Protein AF-A0A059BB28-F1 (afdb_monomer)

InterPro domains:
  IPR045211 TFP11/STIP/Ntr1 [PTHR23329] (3-100)

Structure (mmCIF, N/CA/C/O backbone):
data_AF-A0A059BB28-F1
#
_entry.id   AF-A0A059BB28-F1
#
loop_
_atom_sit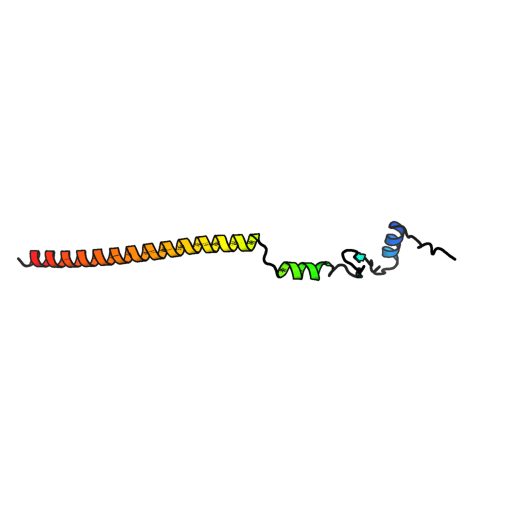e.group_PDB
_atom_site.id
_atom_site.type_symbol
_atom_site.label_atom_id
_atom_site.label_alt_id
_atom_site.label_comp_id
_atom_site.label_asym_id
_atom_site.label_entity_id
_atom_site.label_seq_id
_atom_site.pdbx_PDB_ins_code
_atom_site.Cartn_x
_atom_site.Cartn_y
_atom_site.Cartn_z
_atom_site.occupancy
_atom_site.B_iso_or_equiv
_atom_site.auth_seq_id
_atom_site.auth_comp_id
_atom_site.auth_asym_id
_atom_site.auth_atom_id
_atom_site.pdbx_PDB_model_num
ATOM 1 N N . MET A 1 1 ? 51.192 -1.827 -57.402 1.00 35.19 1 MET A N 1
ATOM 2 C CA . MET A 1 1 ? 50.227 -2.718 -58.076 1.00 35.19 1 MET A CA 1
ATOM 3 C C . MET A 1 1 ? 48.815 -2.319 -57.649 1.00 35.19 1 MET A C 1
ATOM 5 O O . MET A 1 1 ? 48.505 -2.396 -56.473 1.00 35.19 1 MET A O 1
ATOM 9 N N . LEU A 1 2 ? 48.069 -1.744 -58.600 1.00 41.16 2 LEU A N 1
ATOM 10 C CA . LEU A 1 2 ? 46.623 -1.453 -58.684 1.00 41.16 2 LEU A CA 1
ATOM 11 C C . LEU A 1 2 ? 45.832 -1.153 -57.386 1.00 41.16 2 LEU A C 1
ATOM 13 O O . LEU A 1 2 ? 45.343 -2.047 -56.704 1.00 41.16 2 LEU A O 1
ATOM 17 N N . LYS A 1 3 ? 45.589 0.142 -57.125 1.00 47.69 3 LYS A N 1
ATOM 18 C CA . LYS A 1 3 ? 44.490 0.602 -56.259 1.00 47.69 3 LYS A CA 1
ATOM 19 C C . LYS A 1 3 ? 43.166 0.203 -56.922 1.00 47.69 3 LYS A C 1
ATOM 21 O O . LYS A 1 3 ? 42.791 0.811 -57.925 1.00 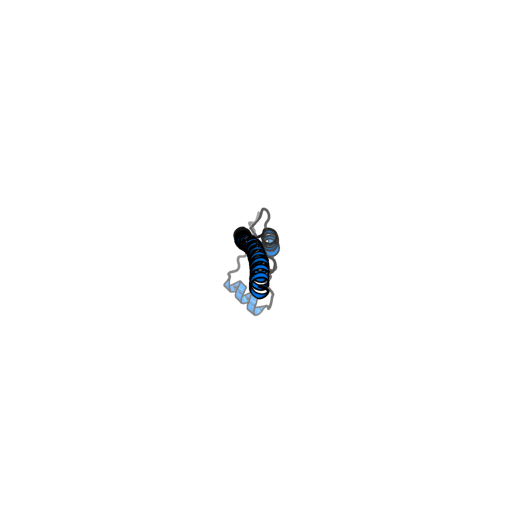47.69 3 LYS A O 1
ATOM 26 N N . ASN A 1 4 ? 42.474 -0.800 -56.384 1.00 52.53 4 ASN A N 1
ATOM 27 C CA . ASN A 1 4 ? 41.108 -1.133 -56.787 1.00 52.53 4 ASN A CA 1
ATOM 28 C C . ASN A 1 4 ? 40.205 0.070 -56.487 1.00 52.53 4 ASN A C 1
ATOM 30 O O . ASN A 1 4 ? 39.802 0.294 -55.349 1.00 52.53 4 ASN A O 1
ATOM 34 N N . LYS A 1 5 ? 39.934 0.885 -57.510 1.00 49.78 5 LYS A N 1
ATOM 35 C CA . LYS A 1 5 ? 38.936 1.950 -57.446 1.00 49.78 5 LYS A CA 1
ATOM 36 C C . LYS A 1 5 ? 37.581 1.268 -57.282 1.00 49.78 5 LYS A C 1
ATOM 38 O O . LYS A 1 5 ? 37.093 0.655 -58.231 1.00 49.78 5 LYS A O 1
ATOM 43 N N . ALA A 1 6 ? 37.006 1.330 -56.084 1.00 57.66 6 ALA A N 1
ATOM 44 C CA . ALA A 1 6 ? 35.619 0.942 -55.880 1.00 57.66 6 ALA A CA 1
ATOM 45 C C . ALA A 1 6 ? 34.773 1.745 -56.879 1.00 57.66 6 ALA A C 1
ATOM 47 O O . ALA A 1 6 ? 34.852 2.972 -56.922 1.00 57.66 6 ALA A O 1
ATOM 48 N N . LYS A 1 7 ? 34.038 1.059 -57.758 1.00 61.62 7 LYS A N 1
ATOM 49 C CA . LYS A 1 7 ? 33.082 1.723 -58.645 1.00 61.62 7 LYS A CA 1
ATOM 50 C C . LYS A 1 7 ? 31.981 2.285 -57.750 1.00 61.62 7 LYS A C 1
ATOM 52 O O . LYS A 1 7 ? 31.166 1.528 -57.235 1.00 61.62 7 LYS A O 1
ATOM 57 N N . HIS A 1 8 ? 32.016 3.588 -57.512 1.00 57.88 8 HIS A N 1
ATOM 58 C CA . HIS A 1 8 ? 30.967 4.281 -56.783 1.00 57.88 8 HIS A CA 1
ATOM 59 C C . HIS A 1 8 ? 29.779 4.469 -57.724 1.00 57.88 8 HIS A C 1
ATOM 61 O O . HIS A 1 8 ? 29.954 4.891 -58.864 1.00 57.88 8 HIS A O 1
ATOM 67 N N . ILE A 1 9 ? 28.597 4.092 -57.252 1.00 71.81 9 ILE A N 1
ATOM 68 C CA . ILE A 1 9 ? 27.328 4.268 -57.954 1.00 71.81 9 ILE A CA 1
ATOM 69 C C . ILE A 1 9 ? 26.597 5.394 -57.234 1.00 71.81 9 ILE A C 1
ATOM 71 O O . ILE A 1 9 ? 26.590 5.440 -55.999 1.00 71.81 9 ILE A O 1
ATOM 75 N N . THR A 1 10 ? 26.010 6.306 -57.996 1.00 73.19 10 THR A N 1
ATOM 76 C CA . THR A 1 10 ? 25.252 7.431 -57.441 1.00 73.19 10 THR A CA 1
ATOM 77 C C . THR A 1 10 ? 23.915 6.932 -56.881 1.00 73.19 10 THR A C 1
ATOM 79 O O . THR A 1 10 ? 23.355 5.953 -57.375 1.00 73.19 10 THR A O 1
ATOM 82 N N . ALA A 1 11 ? 23.378 7.592 -55.850 1.00 63.94 11 ALA A N 1
ATOM 83 C CA . ALA A 1 11 ? 22.121 7.184 -55.209 1.00 63.94 11 ALA A CA 1
ATOM 84 C C . ALA A 1 11 ? 20.956 7.051 -56.211 1.00 63.94 11 ALA A C 1
ATOM 86 O O . ALA A 1 11 ? 20.165 6.113 -56.126 1.00 63.94 11 ALA A O 1
ATOM 87 N N . GLU A 1 12 ? 20.906 7.945 -57.197 1.00 69.94 12 GLU A N 1
ATOM 88 C CA . GLU A 1 12 ? 19.903 7.971 -58.266 1.00 69.94 12 GLU A CA 1
ATOM 89 C C . GLU A 1 12 ? 20.008 6.755 -59.200 1.00 69.94 12 GLU A C 1
ATOM 91 O O . GLU A 1 12 ? 19.005 6.105 -59.483 1.00 69.94 12 GLU A O 1
ATOM 96 N N . GLU A 1 13 ? 21.223 6.372 -59.605 1.00 71.19 13 GLU A N 1
ATOM 97 C CA . GLU A 1 13 ? 21.457 5.188 -60.446 1.00 71.19 13 GLU A CA 1
ATOM 98 C C . GLU A 1 13 ? 21.086 3.883 -59.725 1.00 71.19 13 GLU A C 1
ATOM 100 O O . GLU A 1 13 ? 20.629 2.921 -60.345 1.00 71.19 13 GLU A O 1
ATOM 105 N N . LEU A 1 14 ? 21.269 3.837 -58.4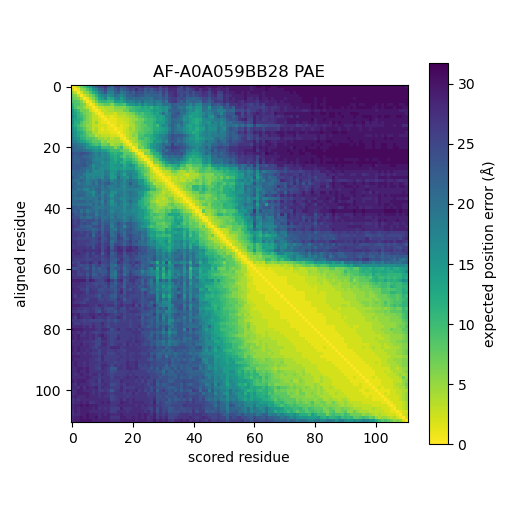01 1.00 66.12 14 LEU A N 1
ATOM 106 C CA . LEU A 1 14 ? 20.886 2.696 -57.567 1.00 66.12 14 LEU A CA 1
ATOM 107 C C . LEU A 1 14 ? 19.360 2.586 -57.414 1.00 66.12 14 LEU A C 1
ATOM 109 O O . LEU A 1 14 ? 18.814 1.483 -57.439 1.00 66.12 14 LEU A O 1
ATOM 113 N N . LEU A 1 15 ? 18.673 3.724 -57.279 1.00 65.75 15 LEU A N 1
ATOM 114 C CA . LEU A 1 15 ? 17.211 3.802 -57.204 1.00 65.75 15 LEU A CA 1
ATOM 115 C C . LEU A 1 15 ? 16.544 3.437 -58.535 1.00 65.75 15 LEU A C 1
ATOM 117 O O . LEU A 1 15 ? 15.558 2.703 -58.532 1.00 65.75 15 LEU A O 1
ATOM 121 N N . ALA A 1 16 ? 17.108 3.874 -59.663 1.00 71.88 16 ALA A N 1
ATOM 122 C CA . ALA A 1 16 ? 16.626 3.497 -60.992 1.00 71.88 16 ALA A CA 1
ATOM 123 C C . ALA A 1 16 ? 16.743 1.978 -61.224 1.00 71.88 16 ALA A C 1
ATOM 125 O O . ALA A 1 16 ? 15.779 1.329 -61.629 1.00 71.88 16 ALA A O 1
ATOM 126 N N . LYS A 1 17 ? 17.876 1.372 -60.839 1.00 65.31 17 LYS A N 1
ATOM 127 C CA . LYS A 1 17 ? 18.064 -0.090 -60.907 1.00 65.31 17 LYS A CA 1
ATOM 128 C C . LYS A 1 17 ? 17.098 -0.874 -60.013 1.00 65.31 17 LYS A C 1
ATOM 130 O O . LYS A 1 17 ? 16.685 -1.967 -60.398 1.00 65.31 17 LYS A O 1
ATOM 135 N N . LYS A 1 18 ? 16.708 -0.326 -58.851 1.00 62.88 18 LYS A N 1
ATOM 136 C CA . LYS A 1 18 ? 15.670 -0.913 -57.978 1.00 62.88 18 LYS A CA 1
ATOM 137 C C . LYS A 1 18 ? 14.306 -0.994 -58.674 1.00 62.88 18 LYS A C 1
ATOM 139 O O . LYS A 1 18 ? 13.580 -1.954 -58.439 1.00 62.88 18 LYS A O 1
ATOM 144 N N . GLN A 1 19 ? 13.959 -0.005 -59.499 1.00 59.38 19 GLN A N 1
ATOM 145 C CA . GLN A 1 19 ? 12.660 0.050 -60.179 1.00 59.38 19 GLN A CA 1
ATOM 146 C C . GLN A 1 19 ? 12.601 -0.857 -61.415 1.00 59.38 19 GLN A C 1
ATOM 148 O O . GLN A 1 19 ? 11.561 -1.454 -61.670 1.00 59.38 19 GLN A O 1
ATOM 153 N N . GLU A 1 20 ? 13.705 -1.005 -62.153 1.00 57.34 20 GLU A N 1
ATOM 154 C CA . GLU A 1 20 ? 13.723 -1.784 -63.401 1.00 57.34 20 GLU A CA 1
ATOM 155 C C . GLU A 1 20 ? 13.903 -3.296 -63.209 1.00 57.34 20 GLU A C 1
ATOM 157 O O . GLU A 1 20 ? 13.364 -4.073 -63.994 1.00 57.34 20 GLU A O 1
ATOM 162 N N . GLN A 1 21 ? 14.667 -3.745 -62.205 1.00 51.94 21 GLN A N 1
ATOM 163 C CA . GLN A 1 21 ? 15.064 -5.159 -62.111 1.00 51.94 21 GLN A CA 1
ATOM 164 C C . GLN A 1 21 ? 14.272 -5.995 -61.101 1.00 51.94 21 GLN A C 1
ATOM 166 O O . GLN A 1 21 ? 14.484 -7.203 -61.049 1.00 51.94 21 GLN A O 1
ATOM 171 N N . GLY A 1 22 ? 13.385 -5.405 -60.288 1.00 49.44 22 GLY A N 1
ATOM 172 C CA . GLY A 1 22 ? 12.660 -6.145 -59.238 1.00 49.44 22 GLY A CA 1
ATOM 173 C C . GLY A 1 22 ? 13.583 -6.889 -58.258 1.00 49.44 22 GLY A C 1
ATOM 174 O O . GLY A 1 22 ? 13.141 -7.763 -57.518 1.00 49.44 22 GLY A O 1
ATOM 175 N N . VAL A 1 23 ? 14.879 -6.567 -58.277 1.00 45.34 23 VAL A N 1
ATOM 176 C CA . VAL A 1 23 ? 15.895 -7.161 -57.422 1.00 45.34 23 VAL A CA 1
ATOM 177 C C . VAL A 1 23 ? 15.692 -6.550 -56.052 1.00 45.34 23 VAL A C 1
ATOM 179 O O . VAL A 1 23 ? 15.827 -5.337 -55.870 1.00 45.34 23 VAL A O 1
ATOM 182 N N . GLU A 1 24 ? 15.375 -7.403 -55.087 1.00 50.44 24 GLU A N 1
ATOM 183 C CA . GLU A 1 24 ? 15.513 -7.110 -53.673 1.00 50.44 24 GLU A CA 1
ATOM 184 C C . GLU A 1 24 ? 17.001 -6.822 -53.434 1.00 50.44 24 GLU A C 1
ATOM 186 O O . GLU A 1 24 ? 17.815 -7.711 -53.190 1.00 50.44 24 GLU A O 1
ATOM 191 N N . VAL A 1 25 ? 17.407 -5.568 -53.659 1.00 52.78 25 VAL A N 1
ATOM 192 C CA . VAL A 1 25 ? 18.753 -5.104 -53.344 1.00 52.78 25 VAL A CA 1
ATOM 193 C C . VAL A 1 25 ? 18.831 -5.202 -51.835 1.00 52.78 25 VAL A C 1
ATOM 195 O O . VAL A 1 25 ? 18.381 -4.290 -51.140 1.00 52.78 25 VAL A O 1
ATOM 198 N N . VAL A 1 26 ? 19.349 -6.332 -51.353 1.00 55.56 26 VAL A N 1
ATOM 199 C CA . VAL A 1 26 ? 19.697 -6.563 -49.959 1.00 55.56 26 VAL A CA 1
ATOM 200 C C . VAL A 1 26 ? 20.633 -5.423 -49.591 1.00 55.56 26 VAL A C 1
ATOM 202 O O . VAL A 1 26 ? 21.811 -5.401 -49.962 1.00 55.56 26 VAL A O 1
ATOM 205 N N . GLN A 1 27 ? 20.068 -4.382 -48.987 1.00 60.25 27 GLN A N 1
ATOM 206 C CA . GLN A 1 27 ? 20.801 -3.188 -48.629 1.00 60.25 27 GLN A CA 1
ATOM 207 C C . GLN A 1 27 ? 21.598 -3.578 -47.396 1.00 60.25 27 GLN A C 1
ATOM 209 O O . GLN A 1 27 ? 21.134 -3.432 -46.274 1.00 60.25 27 GLN A O 1
ATOM 214 N N . ASN A 1 28 ? 22.766 -4.166 -47.644 1.00 64.38 28 ASN A N 1
ATOM 215 C CA . ASN A 1 28 ? 23.682 -4.643 -46.625 1.00 64.38 28 ASN A CA 1
ATOM 216 C C . ASN A 1 28 ? 24.117 -3.452 -45.762 1.00 64.38 28 ASN A C 1
ATOM 218 O O . ASN A 1 28 ? 25.030 -2.698 -46.118 1.00 64.38 28 ASN A O 1
ATOM 222 N N . VAL A 1 29 ? 23.427 -3.251 -44.639 1.00 69.44 29 VAL A N 1
ATOM 223 C CA . VAL A 1 29 ? 23.749 -2.207 -43.671 1.00 69.44 29 VAL A CA 1
ATOM 224 C C . VAL A 1 29 ? 24.878 -2.731 -42.802 1.00 69.44 29 VAL A C 1
ATOM 226 O O . VAL A 1 29 ? 24.752 -3.749 -42.125 1.00 69.44 29 VAL A O 1
ATOM 229 N N . HIS A 1 30 ? 26.008 -2.034 -42.835 1.00 68.44 30 HIS A N 1
ATOM 230 C CA . HIS A 1 30 ? 27.159 -2.372 -42.013 1.00 68.44 30 HIS A CA 1
ATOM 231 C C . HIS A 1 30 ? 26.958 -1.739 -40.638 1.00 68.44 30 HIS A C 1
ATOM 233 O O . HIS A 1 30 ? 27.056 -0.523 -40.478 1.00 68.44 30 HI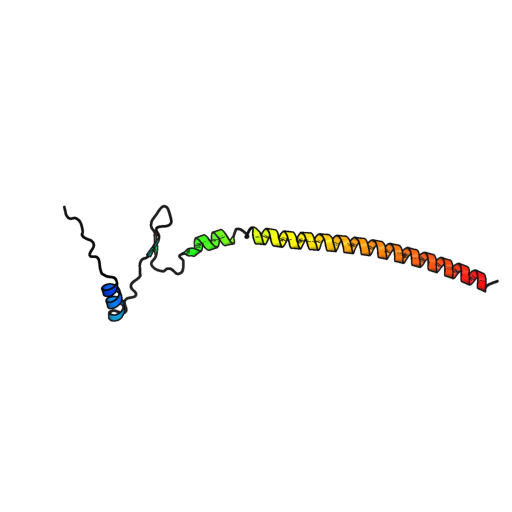S A O 1
ATOM 239 N N . ASN A 1 31 ? 26.642 -2.564 -39.645 1.00 70.06 31 ASN A N 1
ATOM 240 C CA . ASN A 1 31 ? 26.572 -2.135 -38.262 1.00 70.06 31 ASN A CA 1
ATOM 241 C C . ASN A 1 31 ? 27.999 -2.018 -37.705 1.00 70.06 31 ASN A C 1
ATOM 243 O O . ASN A 1 31 ? 28.709 -3.014 -37.560 1.00 70.06 31 ASN A O 1
ATOM 247 N N . MET A 1 32 ? 28.400 -0.782 -37.410 1.00 75.94 32 MET A N 1
ATOM 248 C CA . MET A 1 32 ? 29.715 -0.430 -36.864 1.00 75.94 32 MET A CA 1
ATOM 249 C C . MET A 1 32 ? 29.706 -0.318 -35.326 1.00 75.94 32 MET A C 1
ATOM 251 O O . MET A 1 32 ? 30.736 -0.003 -34.732 1.00 75.94 32 MET A O 1
ATOM 255 N N . ARG A 1 33 ? 28.558 -0.530 -34.658 1.00 72.62 33 ARG A N 1
ATOM 256 C CA . ARG A 1 33 ? 28.428 -0.445 -33.194 1.00 72.62 33 ARG A CA 1
ATOM 257 C C . ARG A 1 33 ? 28.954 -1.739 -32.564 1.00 72.62 33 ARG A C 1
ATOM 259 O O . ARG A 1 33 ? 28.211 -2.694 -32.366 1.00 72.62 33 ARG A O 1
ATOM 266 N N . GLY A 1 34 ? 30.248 -1.768 -32.260 1.00 65.19 34 GLY A N 1
ATOM 267 C CA . GLY A 1 34 ? 30.911 -2.870 -31.560 1.00 65.19 34 GLY A CA 1
ATOM 268 C C . GLY A 1 34 ? 32.354 -3.091 -32.029 1.00 65.19 34 GLY A C 1
ATOM 269 O O . GLY A 1 34 ? 32.795 -2.447 -32.977 1.00 65.19 34 GLY A O 1
ATOM 270 N N . PRO A 1 35 ? 33.104 -4.012 -31.394 1.00 70.19 35 PRO A N 1
ATOM 271 C CA . PRO A 1 35 ? 34.499 -4.294 -31.752 1.00 70.19 35 PRO A CA 1
ATOM 272 C C . PRO A 1 35 ? 34.682 -4.861 -33.168 1.00 70.19 35 PRO A C 1
ATOM 274 O O . PRO A 1 35 ? 35.783 -4.829 -33.708 1.00 70.19 35 PRO A O 1
ATOM 277 N N . GLN A 1 36 ? 33.619 -5.419 -33.755 1.00 67.12 36 GLN A N 1
ATOM 278 C CA . GLN A 1 36 ? 33.626 -6.031 -35.080 1.00 67.12 36 GLN A CA 1
ATOM 279 C C . GLN A 1 36 ? 32.434 -5.538 -35.901 1.00 67.12 36 GLN A C 1
ATOM 281 O O . GLN A 1 36 ? 31.320 -5.422 -35.387 1.00 67.12 36 GLN A O 1
ATOM 286 N N . VAL A 1 37 ? 32.679 -5.289 -37.187 1.00 66.75 37 VAL A N 1
ATOM 287 C CA . VAL A 1 37 ? 31.667 -4.843 -38.152 1.00 66.75 37 VAL A CA 1
ATOM 288 C C . VAL A 1 37 ? 30.760 -6.014 -38.521 1.00 66.75 37 VAL A C 1
ATOM 290 O O . VAL A 1 37 ? 31.246 -7.045 -38.983 1.00 66.75 37 VAL A O 1
ATOM 293 N N . ARG A 1 38 ? 29.442 -5.859 -38.349 1.00 69.69 38 ARG A N 1
ATOM 294 C CA . ARG A 1 38 ? 28.445 -6.866 -38.756 1.00 69.69 38 ARG A CA 1
ATOM 295 C C . ARG A 1 38 ? 27.701 -6.395 -40.004 1.00 69.69 38 ARG A C 1
ATOM 297 O O . ARG A 1 38 ? 27.220 -5.267 -40.038 1.00 69.69 38 ARG A O 1
ATOM 304 N N . VAL A 1 39 ? 27.583 -7.250 -41.018 1.00 68.00 39 VAL A N 1
ATOM 305 C CA . VAL A 1 39 ? 26.789 -6.969 -42.226 1.00 68.00 39 VAL A CA 1
ATOM 306 C C . VAL A 1 39 ? 25.367 -7.467 -41.997 1.00 68.00 39 VAL A C 1
ATOM 308 O O . VAL A 1 39 ? 25.158 -8.664 -41.817 1.00 68.00 39 VAL A O 1
ATOM 311 N N . LEU A 1 40 ? 24.394 -6.560 -41.977 1.00 67.88 40 LEU A N 1
ATOM 312 C CA . LEU A 1 40 ? 22.985 -6.892 -41.795 1.00 67.88 40 LEU A CA 1
ATOM 313 C C . LEU A 1 40 ? 22.271 -6.861 -43.141 1.00 67.88 40 LEU A C 1
ATOM 315 O O . LEU A 1 40 ? 22.188 -5.816 -43.783 1.00 67.88 40 LEU A O 1
ATOM 319 N N . ALA A 1 41 ? 21.761 -8.023 -43.545 1.00 62.84 41 ALA A N 1
ATOM 320 C CA . ALA A 1 41 ? 20.947 -8.193 -44.745 1.00 62.84 41 ALA A CA 1
ATOM 321 C C . ALA A 1 41 ? 19.490 -7.727 -44.541 1.00 62.84 41 ALA A C 1
ATOM 323 O O . ALA A 1 41 ? 18.841 -7.300 -45.489 1.00 62.84 41 ALA A O 1
ATOM 324 N N . SER A 1 42 ? 18.995 -7.773 -43.297 1.00 64.75 42 SER A N 1
ATOM 325 C CA . SER A 1 42 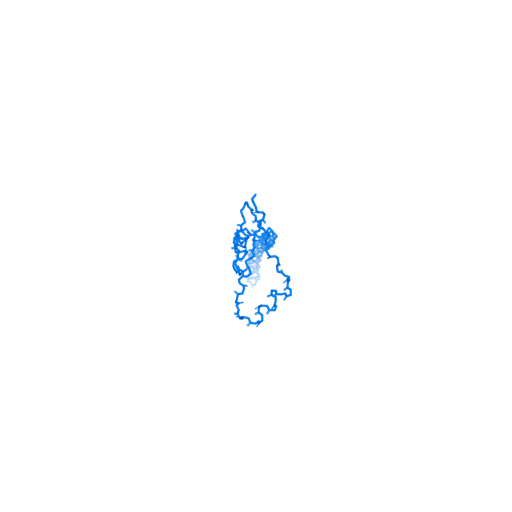? 17.675 -7.283 -42.882 1.00 64.75 42 SER A CA 1
ATOM 326 C C . SER A 1 42 ? 17.797 -6.512 -41.564 1.00 64.75 42 SER A C 1
ATOM 328 O O . SER A 1 42 ? 18.551 -6.904 -40.669 1.00 64.75 42 SER A O 1
ATOM 330 N N . LEU A 1 43 ? 17.071 -5.395 -41.455 1.00 66.06 43 LEU A N 1
ATOM 331 C CA . LEU A 1 43 ? 17.051 -4.525 -40.272 1.00 66.06 43 LEU A CA 1
ATOM 332 C C . LEU A 1 43 ? 16.047 -4.976 -39.199 1.00 66.06 43 LEU A C 1
ATOM 334 O O . LEU A 1 43 ? 16.014 -4.386 -38.121 1.00 66.06 43 LEU A O 1
ATOM 338 N N . GLU A 1 44 ? 15.258 -6.019 -39.461 1.00 64.69 44 GLU A N 1
ATOM 339 C CA . GLU A 1 44 ? 14.177 -6.478 -38.574 1.00 64.69 44 GLU A CA 1
ATOM 340 C C . GLU A 1 44 ? 14.671 -6.846 -37.167 1.00 64.69 44 GLU A C 1
ATOM 342 O O . GLU A 1 44 ? 13.983 -6.594 -36.180 1.00 64.69 44 GLU A O 1
ATOM 347 N N . ASN A 1 45 ? 15.904 -7.354 -37.060 1.00 64.44 45 ASN A N 1
ATOM 348 C CA . ASN A 1 45 ? 16.467 -7.866 -35.809 1.00 64.44 45 ASN A CA 1
ATOM 349 C C . ASN A 1 45 ? 17.640 -7.034 -35.256 1.00 64.44 45 ASN A C 1
ATOM 351 O O . ASN A 1 45 ? 18.376 -7.508 -34.391 1.00 64.44 45 ASN A O 1
ATOM 355 N N . LEU A 1 46 ? 17.818 -5.788 -35.715 1.00 67.31 46 LEU A N 1
ATOM 356 C CA . LEU A 1 46 ? 18.966 -4.937 -35.352 1.00 67.31 46 LEU A CA 1
ATOM 357 C C . LEU A 1 46 ? 19.102 -4.697 -33.833 1.00 67.31 46 LEU A C 1
ATOM 359 O O . LEU A 1 46 ? 20.218 -4.591 -33.330 1.00 67.31 46 LEU A O 1
ATOM 363 N N . ASN A 1 47 ? 17.982 -4.645 -33.104 1.00 65.50 47 ASN A N 1
ATOM 364 C CA . ASN A 1 47 ? 17.937 -4.248 -31.690 1.00 65.50 47 ASN A CA 1
ATOM 365 C C . ASN A 1 47 ? 17.506 -5.358 -30.719 1.00 65.50 47 ASN A C 1
ATOM 367 O O . ASN A 1 47 ? 17.237 -5.072 -29.555 1.00 65.50 47 ASN A O 1
ATOM 371 N N . VAL A 1 48 ? 17.420 -6.613 -31.167 1.00 65.38 48 VAL A N 1
ATOM 372 C CA . VAL A 1 48 ? 16.886 -7.709 -30.335 1.00 65.38 48 VAL A CA 1
ATOM 373 C C . VAL A 1 48 ? 17.768 -7.956 -29.107 1.00 65.38 48 VAL A C 1
ATOM 375 O O . VAL A 1 48 ? 17.251 -8.031 -28.000 1.00 65.38 48 VAL A O 1
ATOM 378 N N . GLU A 1 49 ? 19.095 -7.978 -29.262 1.00 62.22 49 GLU A N 1
ATOM 379 C CA . GLU A 1 49 ? 20.018 -8.183 -28.133 1.00 62.22 49 GLU A CA 1
ATOM 380 C C . GLU A 1 49 ? 19.980 -7.038 -27.100 1.00 62.22 49 GLU A C 1
ATOM 382 O O . GLU A 1 49 ? 20.143 -7.282 -25.909 1.00 62.22 49 GLU A O 1
ATOM 387 N N . GLU A 1 50 ? 19.779 -5.786 -27.527 1.00 62.69 50 GLU A N 1
ATOM 388 C CA . GLU A 1 50 ? 19.699 -4.629 -26.617 1.00 62.69 50 GLU 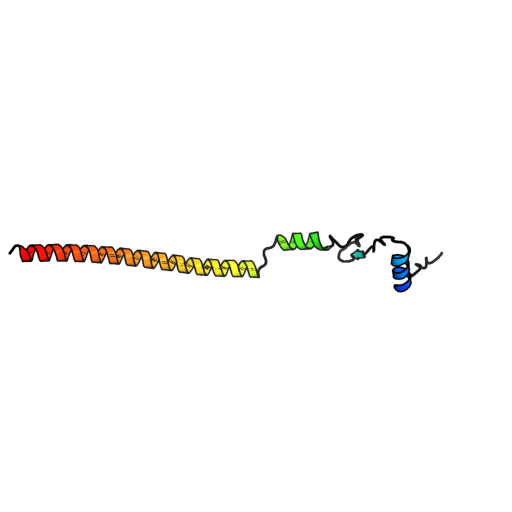A CA 1
ATOM 389 C C . GLU A 1 50 ? 18.356 -4.603 -25.876 1.00 62.69 50 GLU A C 1
ATOM 391 O O . GLU A 1 50 ? 18.343 -4.443 -24.660 1.00 62.69 50 GLU A O 1
ATOM 396 N N . LYS A 1 51 ? 17.252 -4.905 -26.575 1.00 62.78 51 LYS A N 1
ATOM 397 C CA . LYS A 1 51 ? 15.917 -5.038 -25.971 1.00 62.78 51 LYS A CA 1
ATOM 398 C C . LYS A 1 51 ? 15.835 -6.164 -24.941 1.00 62.78 51 LYS A C 1
ATOM 400 O O . LYS A 1 51 ? 15.150 -5.994 -23.943 1.00 62.78 51 LYS A O 1
ATOM 405 N N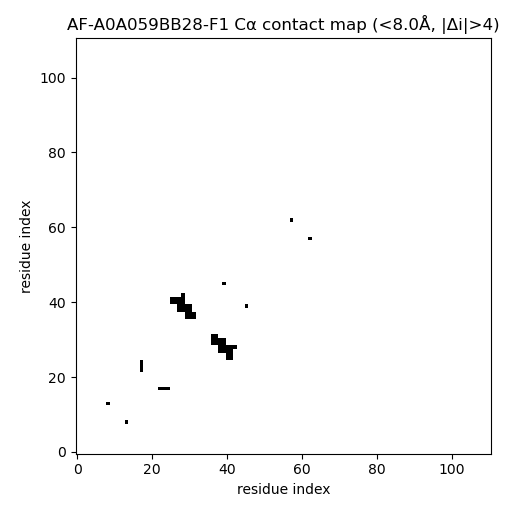 . VAL A 1 52 ? 16.523 -7.286 -25.170 1.00 61.09 52 VAL A N 1
ATOM 406 C CA . VAL A 1 52 ? 16.574 -8.411 -24.216 1.00 61.09 52 VAL A CA 1
ATOM 407 C C . VAL A 1 52 ? 17.394 -8.046 -22.972 1.00 61.09 52 VAL A C 1
ATOM 409 O O . VAL A 1 52 ? 17.004 -8.366 -21.857 1.00 61.09 52 VAL A O 1
ATOM 412 N N . ARG A 1 53 ? 18.505 -7.311 -23.134 1.00 62.81 53 ARG A N 1
ATOM 413 C CA . ARG A 1 53 ? 19.295 -6.832 -21.985 1.00 62.81 53 ARG A CA 1
ATOM 414 C C . ARG A 1 53 ? 18.555 -5.785 -21.151 1.00 62.81 53 ARG A C 1
ATOM 416 O O . ARG A 1 53 ? 18.681 -5.788 -19.932 1.00 62.81 53 ARG A O 1
ATOM 423 N N . GLU A 1 54 ? 17.811 -4.890 -21.796 1.00 61.41 54 GLU A N 1
ATOM 424 C CA . GLU A 1 54 ? 17.003 -3.873 -21.113 1.00 61.41 54 GLU A CA 1
ATOM 425 C C . GLU A 1 54 ? 15.725 -4.454 -20.496 1.00 61.41 54 GLU A C 1
ATOM 427 O O . GLU A 1 54 ? 15.293 -3.968 -19.456 1.00 61.41 54 GLU A O 1
ATOM 432 N N . SER A 1 55 ? 15.133 -5.507 -21.074 1.00 61.75 55 SER A N 1
ATOM 433 C CA . SER A 1 55 ? 13.939 -6.143 -20.501 1.00 61.75 55 SER A CA 1
ATOM 434 C C . SER A 1 55 ? 14.200 -6.840 -19.168 1.00 61.75 55 SER A C 1
ATOM 436 O O . SER A 1 55 ? 13.292 -6.921 -18.344 1.00 61.75 55 SER A O 1
ATOM 438 N N . ASP A 1 56 ? 15.422 -7.327 -18.948 1.00 64.94 56 ASP A N 1
ATOM 439 C CA . ASP A 1 56 ? 15.783 -8.064 -17.732 1.00 64.94 56 ASP A CA 1
ATOM 440 C C . ASP A 1 56 ? 16.045 -7.144 -16.525 1.00 64.94 56 ASP A C 1
ATOM 442 O O . ASP A 1 56 ? 16.023 -7.603 -15.382 1.00 64.94 56 ASP A O 1
ATOM 446 N N . ILE A 1 57 ? 16.268 -5.842 -16.749 1.00 67.44 57 ILE A N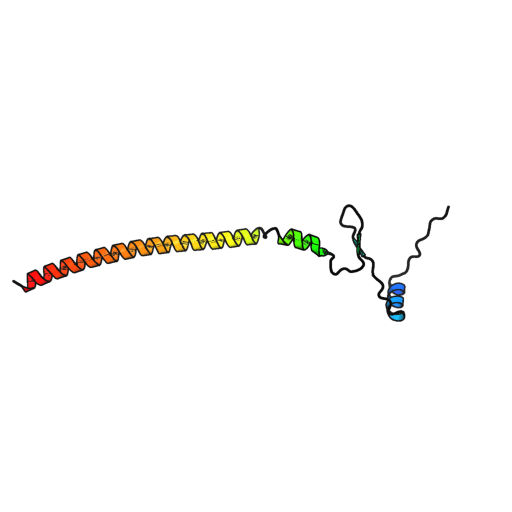 1
ATOM 447 C CA . ILE A 1 57 ? 16.497 -4.858 -15.685 1.00 67.44 57 ILE A CA 1
ATOM 448 C C . ILE A 1 57 ? 15.228 -4.013 -15.537 1.00 67.44 57 ILE A C 1
ATOM 450 O O . ILE A 1 57 ? 14.950 -3.167 -16.390 1.00 67.44 57 ILE A O 1
ATOM 454 N N . PRO A 1 58 ? 14.443 -4.186 -14.457 1.00 70.50 58 PRO A N 1
ATOM 455 C CA . PRO A 1 58 ? 13.246 -3.385 -14.270 1.00 70.50 58 PRO A CA 1
ATOM 456 C C . PRO A 1 58 ? 13.647 -1.913 -14.142 1.00 70.50 58 PRO A C 1
ATOM 458 O O . PRO A 1 58 ? 14.507 -1.582 -13.327 1.00 70.50 58 PRO A O 1
ATOM 461 N N . MET A 1 59 ? 13.013 -1.041 -14.924 1.00 82.50 59 MET A N 1
ATOM 462 C CA . MET A 1 59 ? 13.240 0.409 -14.918 1.00 82.50 59 MET A CA 1
ATOM 463 C C . MET A 1 59 ? 13.233 0.978 -13.487 1.00 82.50 59 MET A C 1
ATOM 465 O O . MET A 1 59 ? 12.291 0.736 -12.727 1.00 82.50 59 MET A O 1
ATOM 469 N N . CYS A 1 60 ? 14.266 1.741 -13.117 1.00 85.56 60 CYS A N 1
ATOM 470 C CA . CYS A 1 60 ? 14.451 2.281 -11.764 1.00 85.56 60 CYS A CA 1
ATOM 471 C C . CYS A 1 60 ? 13.243 3.104 -11.286 1.00 85.56 60 CYS A C 1
ATOM 473 O O . CYS A 1 60 ? 12.815 2.986 -10.137 1.00 85.56 60 CYS A O 1
ATOM 475 N N . GLU A 1 61 ? 12.655 3.899 -12.178 1.00 91.00 61 GLU A N 1
ATOM 476 C CA . GLU A 1 61 ? 11.464 4.708 -11.922 1.00 91.00 61 GLU A CA 1
ATOM 477 C C . GLU A 1 61 ? 10.242 3.833 -11.621 1.00 91.00 61 GLU A C 1
ATOM 479 O O . GLU A 1 61 ? 9.470 4.129 -10.709 1.00 91.00 61 GLU A O 1
ATOM 484 N N . LEU A 1 62 ? 10.081 2.719 -12.341 1.00 88.38 62 LEU A N 1
ATOM 485 C CA . LEU A 1 62 ? 8.989 1.781 -12.097 1.00 88.38 62 LEU A CA 1
ATOM 486 C C . LEU A 1 62 ? 9.150 1.094 -10.737 1.00 88.38 62 LEU A C 1
ATOM 488 O O . LEU A 1 62 ? 8.178 0.985 -9.992 1.00 88.38 62 LEU A O 1
ATOM 492 N N . GLN A 1 63 ? 10.373 0.690 -10.381 1.00 89.94 63 GLN A N 1
ATOM 493 C CA . GLN A 1 63 ? 10.662 0.112 -9.065 1.00 89.94 63 GLN A CA 1
ATOM 494 C C . GLN A 1 63 ? 10.350 1.100 -7.936 1.00 89.94 63 GLN A C 1
ATOM 496 O O . GLN A 1 63 ? 9.725 0.726 -6.942 1.00 89.94 63 GLN A O 1
ATOM 501 N N . HIS A 1 64 ? 10.747 2.365 -8.100 1.00 94.88 64 HIS A N 1
ATOM 502 C CA . HIS A 1 64 ? 10.428 3.423 -7.149 1.00 94.88 64 HIS A CA 1
ATOM 503 C C . HIS A 1 64 ? 8.913 3.595 -6.999 1.00 94.88 64 HIS A C 1
ATOM 505 O O . HIS A 1 64 ? 8.409 3.577 -5.881 1.00 94.88 64 HIS A O 1
ATOM 511 N N . ASN A 1 65 ? 8.182 3.732 -8.110 1.00 95.25 65 ASN A N 1
ATOM 512 C CA . ASN A 1 65 ? 6.737 3.960 -8.084 1.00 95.25 65 ASN A CA 1
ATOM 513 C C . ASN A 1 65 ? 5.984 2.801 -7.426 1.00 95.25 65 ASN A C 1
ATOM 515 O O . ASN A 1 65 ? 5.100 3.037 -6.605 1.00 95.25 65 ASN A O 1
ATOM 519 N N . ILE A 1 66 ? 6.361 1.559 -7.744 1.00 95.88 66 ILE A N 1
ATOM 520 C CA . ILE A 1 66 ? 5.792 0.369 -7.101 1.00 95.88 66 ILE A CA 1
ATOM 521 C C . ILE A 1 66 ? 6.065 0.408 -5.599 1.00 95.88 66 ILE A C 1
ATOM 523 O O . ILE A 1 66 ? 5.132 0.225 -4.822 1.00 95.88 66 ILE A O 1
ATOM 527 N N . ARG A 1 67 ? 7.304 0.699 -5.182 1.00 96.12 67 ARG A N 1
ATOM 528 C CA . ARG A 1 67 ? 7.638 0.812 -3.758 1.00 96.12 67 ARG A CA 1
ATOM 529 C C . ARG A 1 67 ? 6.794 1.880 -3.067 1.00 96.12 67 ARG A C 1
ATOM 531 O O . ARG A 1 67 ? 6.182 1.585 -2.054 1.00 96.12 67 ARG A O 1
ATOM 538 N N . SER A 1 68 ? 6.678 3.074 -3.646 1.00 96.62 68 SER A N 1
ATOM 539 C CA . SER A 1 68 ? 5.851 4.144 -3.075 1.00 96.62 68 SER A CA 1
ATOM 540 C C . SER A 1 68 ? 4.384 3.742 -2.919 1.00 96.62 68 SER A C 1
ATOM 542 O O . SER A 1 68 ? 3.770 4.070 -1.909 1.00 96.62 68 SER A O 1
ATOM 544 N N . ILE A 1 69 ? 3.813 3.026 -3.892 1.00 97.81 69 ILE A N 1
ATOM 545 C CA . ILE A 1 69 ? 2.435 2.522 -3.794 1.00 97.81 69 ILE A CA 1
ATOM 546 C C . ILE A 1 69 ? 2.319 1.492 -2.666 1.00 97.81 69 ILE A C 1
ATOM 548 O O . ILE A 1 69 ? 1.380 1.560 -1.876 1.00 97.81 69 ILE A O 1
ATOM 552 N N . VAL A 1 70 ? 3.267 0.557 -2.581 1.00 98.12 70 VAL A N 1
ATOM 553 C CA . VAL A 1 70 ? 3.287 -0.475 -1.536 1.00 98.12 70 VAL A CA 1
ATOM 554 C C . VAL A 1 70 ? 3.389 0.158 -0.149 1.00 98.12 70 VAL A C 1
ATOM 556 O O . VAL A 1 70 ? 2.580 -0.176 0.713 1.00 98.12 70 VAL A O 1
ATOM 559 N N . ASP A 1 71 ? 4.296 1.118 0.040 1.00 98.06 71 ASP A N 1
ATOM 560 C CA . ASP A 1 71 ? 4.500 1.808 1.318 1.00 98.06 71 ASP A CA 1
ATOM 561 C C . ASP A 1 71 ? 3.227 2.552 1.769 1.00 98.06 71 ASP A C 1
ATOM 563 O O . ASP A 1 71 ? 2.842 2.499 2.938 1.00 98.06 71 ASP A O 1
ATOM 567 N N . LEU A 1 72 ? 2.533 3.225 0.842 1.00 98.25 72 LEU A N 1
ATOM 568 C CA . LEU A 1 72 ? 1.274 3.920 1.139 1.00 98.25 72 LEU A CA 1
ATOM 569 C C . LEU A 1 72 ? 0.171 2.945 1.564 1.00 98.25 72 LEU A C 1
ATOM 571 O O . LEU A 1 72 ? -0.504 3.171 2.568 1.00 98.25 72 LEU A O 1
ATOM 575 N N . VAL A 1 73 ? 0.012 1.844 0.827 1.00 98.44 73 VAL A N 1
ATOM 576 C CA . VAL A 1 73 ? -0.996 0.823 1.137 1.00 98.44 73 VAL A CA 1
ATOM 577 C C . VAL A 1 73 ? -0.688 0.126 2.464 1.00 98.44 73 VAL A C 1
ATOM 579 O O . VAL A 1 73 ? -1.607 -0.170 3.227 1.00 98.44 73 VAL A O 1
ATOM 582 N N . GLU A 1 74 ? 0.587 -0.107 2.780 1.00 98.25 74 GLU A N 1
ATOM 583 C CA . GLU A 1 74 ? 0.990 -0.673 4.067 1.00 98.25 74 GLU A CA 1
ATOM 584 C C . GLU A 1 74 ? 0.554 0.224 5.234 1.00 98.25 74 GLU A C 1
ATOM 586 O O . GLU A 1 74 ? -0.053 -0.262 6.194 1.00 98.25 74 GLU A O 1
ATOM 591 N N . LEU A 1 75 ? 0.799 1.534 5.136 1.00 98.31 75 LEU A N 1
ATOM 592 C CA . LEU A 1 75 ? 0.377 2.498 6.155 1.00 98.31 75 LEU A CA 1
ATOM 593 C C . LEU A 1 75 ? -1.147 2.516 6.338 1.00 98.31 75 LEU A C 1
ATOM 595 O O . LEU A 1 75 ? -1.630 2.542 7.475 1.00 98.31 75 LEU A O 1
ATOM 599 N N . ASP A 1 76 ? -1.906 2.456 5.244 1.00 98.44 76 ASP A N 1
ATOM 600 C CA . ASP A 1 76 ? -3.370 2.417 5.294 1.00 98.44 76 ASP A CA 1
ATOM 601 C C . ASP A 1 76 ? -3.884 1.146 5.982 1.00 98.44 76 ASP A C 1
ATOM 603 O O . ASP A 1 76 ? -4.763 1.220 6.846 1.00 98.44 76 ASP A O 1
ATOM 607 N N . ILE A 1 77 ? -3.300 -0.018 5.679 1.00 98.38 77 ILE A N 1
ATOM 608 C CA . ILE A 1 77 ? -3.649 -1.285 6.338 1.00 98.38 77 ILE A CA 1
ATOM 609 C C . ILE A 1 77 ? -3.361 -1.209 7.840 1.00 98.38 77 ILE A C 1
ATOM 611 O O . ILE A 1 77 ? -4.212 -1.578 8.652 1.00 98.38 77 ILE A O 1
ATOM 615 N N . GLN A 1 78 ? -2.189 -0.698 8.228 1.00 98.19 78 GLN A N 1
ATOM 616 C CA . GLN A 1 78 ? -1.819 -0.553 9.639 1.00 98.19 78 GLN A CA 1
ATOM 617 C C . GLN A 1 78 ? -2.775 0.380 10.393 1.00 98.19 78 GLN A C 1
ATOM 619 O O . GLN A 1 78 ? -3.098 0.136 11.562 1.00 98.19 78 GLN A O 1
ATOM 624 N N . LYS A 1 79 ? -3.241 1.449 9.739 1.00 98.38 79 LYS A N 1
ATOM 625 C CA . LYS A 1 79 ? -4.237 2.359 10.303 1.00 98.38 79 LYS A CA 1
ATOM 626 C C . LYS A 1 79 ? -5.585 1.663 10.486 1.00 98.38 79 LYS A C 1
ATOM 628 O O . LYS A 1 79 ? -6.128 1.701 11.587 1.00 98.38 79 LYS A O 1
ATOM 633 N N . ILE A 1 80 ? -6.079 0.978 9.454 1.00 98.44 80 ILE A N 1
ATOM 634 C CA . ILE A 1 80 ? -7.349 0.238 9.507 1.00 98.44 80 ILE A CA 1
ATOM 635 C C . ILE A 1 80 ? -7.319 -0.816 10.618 1.00 98.44 80 ILE A C 1
ATOM 637 O O . ILE A 1 80 ? -8.283 -0.938 11.371 1.00 98.44 80 ILE A O 1
ATOM 641 N N . ASP A 1 81 ? -6.218 -1.555 10.763 1.00 98.25 81 ASP A N 1
ATOM 642 C CA . ASP A 1 81 ? -6.081 -2.564 11.816 1.00 98.25 81 ASP A CA 1
ATOM 643 C C . ASP A 1 81 ? -6.130 -1.949 13.226 1.00 98.25 81 ASP A C 1
ATOM 645 O O . ASP A 1 81 ? -6.787 -2.478 14.129 1.00 98.25 81 ASP A O 1
ATOM 649 N N . ARG A 1 82 ? -5.475 -0.799 13.422 1.00 98.06 82 ARG A N 1
ATOM 650 C CA . ARG A 1 82 ? -5.527 -0.062 14.691 1.00 98.06 82 ARG A CA 1
ATOM 651 C C . ARG A 1 82 ? -6.940 0.425 14.996 1.00 98.06 82 ARG A C 1
ATOM 653 O O . ARG A 1 82 ? -7.425 0.221 16.108 1.00 98.06 82 ARG A O 1
ATOM 660 N N . ASP A 1 83 ? -7.594 1.038 14.018 1.00 98.25 83 ASP A N 1
ATOM 661 C CA . ASP A 1 83 ? -8.950 1.563 14.171 1.00 98.25 83 ASP A CA 1
ATOM 662 C C . ASP A 1 83 ? -9.935 0.424 14.472 1.00 98.25 83 ASP A C 1
ATOM 664 O O . ASP A 1 83 ? -10.743 0.527 15.394 1.00 98.25 83 ASP A O 1
ATOM 668 N N . LEU A 1 84 ? -9.797 -0.722 13.796 1.00 98.38 84 LEU A N 1
ATOM 669 C CA . LEU A 1 84 ? -10.604 -1.913 14.055 1.00 98.38 84 LEU A CA 1
ATOM 670 C C . LEU A 1 84 ? -10.423 -2.444 15.484 1.00 98.38 84 LEU A C 1
ATOM 672 O O . LEU A 1 84 ? -11.399 -2.869 16.107 1.00 98.38 84 LEU A O 1
ATOM 676 N N . ARG A 1 85 ? -9.194 -2.443 16.015 1.00 97.88 85 ARG A N 1
ATOM 677 C CA . ARG A 1 85 ? -8.928 -2.847 17.406 1.00 97.88 85 ARG A CA 1
ATOM 678 C C .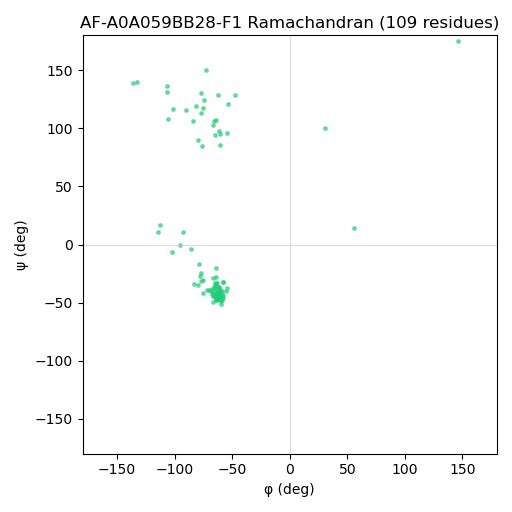 ARG A 1 85 ? -9.593 -1.900 18.405 1.00 97.88 85 ARG A C 1
ATOM 680 O O . ARG A 1 85 ? -10.279 -2.377 19.307 1.00 97.88 85 ARG A O 1
ATOM 687 N N . ASN A 1 86 ? -9.461 -0.594 18.195 1.00 97.81 86 ASN A N 1
ATOM 688 C CA . ASN A 1 86 ? -10.063 0.422 19.061 1.00 97.81 86 ASN A CA 1
ATOM 689 C C . ASN A 1 86 ? -11.598 0.345 19.053 1.00 97.81 86 ASN A C 1
ATOM 691 O O . ASN A 1 86 ? -12.233 0.389 20.106 1.00 97.81 86 ASN A O 1
ATOM 695 N N . GLU A 1 87 ? -12.207 0.183 17.876 1.00 97.81 87 GLU A N 1
ATOM 696 C CA . GLU A 1 87 ? -13.663 0.056 17.755 1.00 97.81 87 GLU A CA 1
ATOM 697 C C . GLU A 1 87 ? -14.183 -1.225 18.421 1.00 97.81 87 GLU A C 1
ATOM 699 O O . GLU A 1 87 ? -15.219 -1.197 19.087 1.00 97.81 87 GLU A O 1
ATOM 704 N N . LYS A 1 88 ? -13.447 -2.341 18.327 1.00 97.69 88 LYS A N 1
ATOM 705 C CA . LYS A 1 88 ? -13.788 -3.575 19.055 1.00 97.69 88 LYS A CA 1
ATOM 706 C C . LYS A 1 88 ? -13.740 -3.379 20.569 1.00 97.69 88 LYS A C 1
ATOM 708 O O . LYS A 1 88 ? -14.672 -3.794 21.255 1.00 97.69 88 LYS A O 1
ATOM 713 N N . GLU A 1 89 ? -12.692 -2.746 21.089 1.00 97.38 89 GLU A N 1
ATOM 714 C CA . GLU A 1 89 ? -12.567 -2.459 22.524 1.00 97.38 89 GLU A CA 1
ATOM 715 C C . GLU A 1 89 ? -13.708 -1.557 23.016 1.00 97.38 89 GLU A C 1
ATOM 717 O O . GLU A 1 89 ? -14.369 -1.856 24.013 1.00 97.38 89 GLU A O 1
ATOM 722 N N . LYS A 1 90 ? -14.018 -0.500 22.260 1.00 97.69 90 LYS A N 1
ATOM 723 C CA . LYS A 1 90 ? -15.127 0.410 22.560 1.00 97.69 90 LYS A CA 1
ATOM 724 C C . LYS A 1 90 ? -16.479 -0.302 22.536 1.00 97.69 90 LYS A C 1
ATOM 726 O O . LYS A 1 90 ? -17.302 -0.080 23.424 1.00 97.69 90 LYS A O 1
ATOM 731 N N . ALA A 1 91 ? -16.713 -1.173 21.555 1.00 97.75 91 ALA A N 1
ATOM 732 C CA . ALA A 1 91 ? -17.939 -1.959 21.469 1.00 97.75 91 ALA A CA 1
ATOM 733 C C . ALA A 1 91 ? -18.108 -2.894 22.679 1.00 97.75 91 ALA A C 1
ATOM 735 O O . ALA A 1 91 ? -19.206 -2.975 23.234 1.00 97.75 91 ALA A O 1
ATOM 736 N N . LEU A 1 92 ? -17.028 -3.548 23.123 1.00 97.56 92 LEU A N 1
ATOM 737 C CA . LEU A 1 92 ? -17.035 -4.393 24.323 1.00 97.56 92 LEU A CA 1
ATOM 738 C C . LEU A 1 92 ? -17.333 -3.577 25.586 1.00 97.56 92 LEU A C 1
ATOM 740 O O . LEU A 1 92 ? -18.230 -3.936 26.348 1.00 97.56 92 LEU A O 1
ATOM 744 N N . SER A 1 93 ? -16.660 -2.438 25.766 1.00 96.94 93 SER A N 1
ATOM 745 C CA . SER A 1 93 ? -16.895 -1.548 26.909 1.00 96.94 93 SER A CA 1
ATOM 746 C C . SER A 1 93 ? -18.355 -1.074 26.977 1.00 96.94 93 SER A C 1
ATOM 748 O O . SER A 1 93 ? -19.013 -1.193 28.013 1.00 96.94 93 SER A O 1
ATOM 750 N N . LEU A 1 94 ? -18.920 -0.640 25.845 1.00 97.25 94 LEU A N 1
ATOM 751 C CA . LEU A 1 94 ? -20.326 -0.235 25.756 1.00 97.25 94 LEU A CA 1
ATOM 752 C C . LEU A 1 94 ? -21.298 -1.394 26.017 1.00 97.25 94 LEU A C 1
ATOM 754 O O . LEU A 1 94 ? -22.390 -1.183 26.555 1.00 97.25 94 LEU A O 1
ATOM 758 N N . GLN A 1 95 ? -20.942 -2.621 25.630 1.00 97.12 95 GLN A N 1
ATOM 759 C CA . GLN A 1 95 ? -21.750 -3.808 25.900 1.00 97.12 95 GLN A CA 1
ATOM 760 C C . GLN A 1 95 ? -21.809 -4.109 27.404 1.00 97.12 95 GLN A C 1
ATOM 762 O O . GLN A 1 95 ? -22.890 -4.388 27.938 1.00 97.12 95 GLN A O 1
ATOM 767 N N . GLU A 1 96 ? -20.671 -4.033 28.092 1.00 96.88 96 GLU A N 1
ATOM 768 C CA . GLU A 1 96 ? -20.573 -4.229 29.540 1.00 96.88 96 GLU A CA 1
ATOM 769 C C . GLU A 1 96 ? -21.320 -3.142 30.320 1.00 96.88 96 GLU A C 1
ATOM 771 O O . GLU A 1 96 ? -22.078 -3.447 31.253 1.00 96.88 96 GLU A O 1
ATOM 776 N N . GLU A 1 97 ? -21.182 -1.882 29.905 1.00 96.19 97 GLU A N 1
ATOM 777 C CA . GLU A 1 97 ? -21.885 -0.756 30.515 1.00 96.19 97 GLU A CA 1
ATOM 778 C C . GLU A 1 97 ? -23.406 -0.915 30.357 1.00 96.19 97 GLU A C 1
ATOM 780 O O . GLU A 1 97 ? -24.156 -0.860 31.336 1.00 96.19 97 GLU A O 1
ATOM 785 N N . ASN A 1 98 ? -23.877 -1.243 29.148 1.00 96.62 98 ASN A N 1
ATOM 786 C CA . ASN A 1 98 ? -25.291 -1.524 28.890 1.00 96.62 98 ASN A CA 1
ATOM 787 C C . ASN A 1 98 ? -25.823 -2.694 29.719 1.00 96.62 98 ASN A C 1
ATOM 789 O O . ASN A 1 98 ? -26.947 -2.634 30.228 1.00 96.62 98 ASN A O 1
ATOM 793 N N . ARG A 1 99 ? -25.043 -3.772 29.870 1.00 95.31 99 ARG A N 1
ATOM 794 C CA . ARG A 1 99 ? -25.418 -4.914 30.717 1.00 95.31 99 ARG A CA 1
ATOM 795 C C . ARG A 1 99 ? -25.599 -4.471 32.168 1.00 95.31 99 ARG A C 1
ATOM 797 O O . ARG A 1 99 ? -26.606 -4.812 32.794 1.00 95.31 99 ARG A O 1
ATOM 804 N N . SER A 1 100 ? -24.666 -3.671 32.672 1.00 95.62 100 SER A N 1
ATOM 805 C CA . SER A 1 100 ? -24.698 -3.123 34.030 1.00 95.62 100 SER A CA 1
ATOM 806 C C . SER A 1 100 ? -25.892 -2.190 34.246 1.00 95.62 100 SER A C 1
ATOM 808 O O . SER A 1 100 ? -26.594 -2.307 35.257 1.00 95.62 100 SER A O 1
ATOM 810 N N . TYR A 1 101 ? -26.197 -1.316 33.282 1.00 94.94 101 TYR A N 1
ATOM 811 C CA . TYR A 1 101 ? -27.394 -0.475 33.333 1.00 94.94 101 TYR A CA 1
ATOM 812 C C . TYR A 1 101 ? -28.679 -1.299 33.335 1.00 94.94 101 TYR A C 1
ATOM 814 O O . TYR A 1 101 ? -29.550 -1.038 34.164 1.00 94.94 101 TYR A O 1
ATOM 822 N N . LYS A 1 102 ? -28.803 -2.313 32.469 1.00 93.94 102 LYS A N 1
ATOM 823 C CA . LYS A 1 102 ? -29.986 -3.193 32.429 1.00 93.94 102 LYS A CA 1
ATOM 824 C C . LYS A 1 102 ? -30.220 -3.894 33.767 1.00 93.94 102 LYS A C 1
ATOM 826 O O . LYS A 1 102 ? -31.346 -3.901 34.258 1.00 93.94 102 LYS A O 1
ATOM 831 N N . LEU A 1 103 ? -29.161 -4.414 34.392 1.00 94.38 103 LEU A N 1
ATOM 832 C CA . LEU A 1 103 ? -29.236 -5.006 35.732 1.00 94.38 103 LEU A CA 1
ATOM 833 C C . LEU A 1 103 ? -29.723 -3.989 36.773 1.00 94.38 103 LEU A C 1
ATOM 835 O O . LEU A 1 103 ? -30.670 -4.270 37.505 1.00 94.38 103 LEU A O 1
ATOM 839 N N . ARG A 1 104 ? -29.144 -2.779 36.798 1.00 91.88 104 ARG A N 1
ATOM 840 C CA . ARG A 1 104 ? -29.577 -1.709 37.718 1.00 91.88 104 ARG A CA 1
ATOM 841 C C . ARG A 1 104 ? -31.036 -1.298 37.504 1.00 91.88 104 ARG A C 1
ATOM 843 O O . ARG A 1 104 ? -31.731 -1.035 38.481 1.00 91.88 104 ARG A O 1
ATOM 850 N N . GLN A 1 105 ? -31.504 -1.223 36.258 1.00 92.19 105 GLN A N 1
ATOM 851 C CA . GLN A 1 105 ? -32.893 -0.876 35.937 1.00 92.19 105 GLN A CA 1
ATOM 852 C C . GLN A 1 105 ? -33.872 -1.966 36.384 1.00 92.19 105 GLN A C 1
ATOM 854 O O . GLN A 1 105 ? -34.896 -1.654 36.987 1.00 92.19 105 GLN A O 1
ATOM 859 N N . ASN A 1 106 ? -33.539 -3.241 36.171 1.00 90.19 106 ASN A N 1
ATOM 860 C CA . ASN A 1 106 ? -34.361 -4.355 36.646 1.00 90.19 106 ASN A CA 1
ATOM 861 C C . ASN A 1 106 ? -34.464 -4.368 38.180 1.00 90.19 106 ASN A C 1
ATOM 863 O O . ASN A 1 106 ? -35.560 -4.507 38.714 1.00 90.19 106 ASN A O 1
ATOM 867 N N . SER A 1 107 ? -33.364 -4.117 38.897 1.00 88.00 107 SER A N 1
ATOM 868 C CA . SER A 1 107 ? -33.392 -3.999 40.363 1.00 88.00 107 SER A CA 1
ATOM 869 C C . SER A 1 107 ? -34.216 -2.811 40.868 1.00 88.00 107 SER A C 1
ATOM 871 O O . SER A 1 107 ? -34.742 -2.870 41.975 1.00 88.00 107 SER A O 1
ATOM 873 N N . ARG A 1 108 ? -34.332 -1.728 40.085 1.00 85.12 108 ARG A N 1
ATOM 874 C CA . ARG A 1 108 ? -35.203 -0.584 40.406 1.00 85.12 108 ARG A CA 1
ATOM 875 C C . ARG A 1 108 ? -36.679 -0.861 40.135 1.00 85.12 108 ARG A C 1
ATOM 877 O O . ARG A 1 108 ? -37.506 -0.304 40.834 1.00 85.12 108 ARG A O 1
ATOM 884 N N . ARG A 1 109 ? -36.999 -1.686 39.134 1.00 82.12 109 ARG A N 1
ATOM 885 C CA . ARG A 1 109 ? -38.380 -2.071 38.792 1.00 82.12 109 ARG A CA 1
ATOM 886 C C . ARG A 1 109 ? -38.979 -3.116 39.737 1.00 82.12 109 ARG A C 1
ATOM 888 O O . ARG A 1 109 ? -40.193 -3.197 39.831 1.00 82.12 109 ARG A O 1
ATOM 895 N N . ASN A 1 110 ? -38.138 -3.909 40.400 1.00 73.50 110 ASN A N 1
ATOM 896 C CA . ASN A 1 110 ? -38.553 -4.973 41.321 1.00 73.50 110 ASN A CA 1
ATOM 897 C C . ASN A 1 110 ? -38.632 -4.517 42.798 1.00 73.50 110 ASN A C 1
ATOM 899 O O . ASN A 1 110 ? -38.712 -5.364 43.686 1.00 73.50 110 ASN A O 1
ATOM 903 N N . LYS A 1 111 ? -38.552 -3.208 43.061 1.00 59.03 111 LYS A N 1
ATOM 904 C CA . LYS A 1 111 ? -38.798 -2.568 44.362 1.00 59.03 111 LYS A CA 1
ATOM 905 C C . LYS A 1 111 ? -40.068 -1.740 44.272 1.00 59.03 111 LYS A C 1
ATOM 907 O O . LYS A 1 111 ? -40.769 -1.680 45.300 1.00 59.03 111 LYS A O 1
#

Radius of gyration: 40.04 Å; Cα contacts (8 Å, |Δi|>4): 29; chains: 1; bounding box: 89×16×108 Å

Mean predicted aligned error: 17.42 Å

Solvent-accessible surface area (backbone atoms only — not comparable to full-atom values): 6792 Å² total; per-residue (Å²): 136,81,85,82,73,76,84,82,75,55,75,65,62,54,52,52,50,45,72,75,63,74,51,82,73,64,66,63,44,71,44,67,88,58,100,57,78,44,77,33,65,63,75,90,65,74,57,53,71,58,53,54,60,53,67,74,50,78,54,68,69,58,55,50,52,53,48,55,52,51,54,52,52,51,53,52,50,57,48,52,53,50,51,54,51,52,52,51,53,51,52,50,52,52,50,53,51,50,51,53,51,51,53,55,51,52,61,60,73,77,105

Nearest PDB structures (foldseek):
  4m9e-assembly1_A  TM=3.313E-01  e=1.692E+00  Mus musculus
  6nrb-assembly1_2  TM=3.147E-01  e=4.983E+00  Homo sapiens

Secondary structure (DSSP, 8-state):
----------HHHHHHHHHHH-------EEE-SSSS-EEES-STTTTHHHHHHHHTS--HHHHHHHHHHHHHHHHHHHHHHHHHHHHHHHHHHHHHHHHHHHHHHHHHHT-

Foldseek 3Di:
DDDPDDPDDDPVNVVVCCVPPVDPPQPQDFDPPDPDTDTDSDPPCVCVVVCVVVVVDPDPVVVVVVVVVVVVVVVVVVVVVVVVVVVVVVVVVVVVVVVVVVVVVVVVVVD

Sequence (111 aa):
MLKNKAKHITAEELLAKKQEQGVEVVQNVHNMRGPQVRVLASLENLNVEEKVRESDIPMCELQHNIRSIVDLVELDIQKIDRDLRNEKEKALSLQEENRSYKLRQNSRRNK

Organism: Eucalyptus grandis (NCBI:txid71139)

pLDDT: mean 77.56, std 17.57, range [35.19, 98.44]